Protein AF-A0A6M0LJ03-F1 (afdb_monomer_lite)

Radius of gyration: 11.78 Å; chains: 1; bounding box: 28×27×27 Å

Foldseek 3Di:
DDCPDPVSVLVVLVVLLVLCVVPPVSVVVSVDLNVDDDPDPLVSLVVLLVVLVVPLPPPSCVVVNVVSVVSNVVSVVVVD

Secondary structure (DSSP, 8-state):
----SHHHHHHHHHHHHHHTTT-HHHHHHHHHHHT---SSHHHHHHHHHHHHHHHTTSGGGTTTHHHHHHHHHHHHTT--

Structure (mmCIF, N/CA/C/O backbone):
data_AF-A0A6M0LJ03-F1
#
_entry.id   AF-A0A6M0LJ03-F1
#
loop_
_atom_site.group_PDB
_atom_site.id
_atom_site.type_symbol
_atom_site.label_atom_id
_atom_site.label_alt_id
_atom_site.label_comp_id
_atom_site.label_asym_id
_atom_site.label_entity_id
_atom_site.label_seq_id
_atom_site.pdbx_PDB_ins_code
_atom_site.Cartn_x
_atom_site.Cartn_y
_atom_site.Cartn_z
_atom_site.occupancy
_atom_site.B_iso_or_equiv
_atom_site.auth_seq_id
_atom_site.auth_comp_id
_atom_site.auth_asym_id
_atom_site.auth_atom_id
_atom_site.pdbx_PDB_model_num
ATOM 1 N N . MET A 1 1 ? 4.805 -7.130 7.864 1.00 57.16 1 MET A N 1
ATOM 2 C CA . MET A 1 1 ? 5.289 -5.936 8.610 1.00 57.16 1 MET A CA 1
ATOM 3 C C . MET A 1 1 ? 4.121 -5.515 9.481 1.00 57.16 1 MET A C 1
ATOM 5 O O . MET A 1 1 ? 3.016 -5.610 8.985 1.00 57.16 1 MET A O 1
ATOM 9 N N . GLN A 1 2 ? 4.289 -5.146 10.751 1.00 63.84 2 GLN A N 1
ATOM 10 C CA . GLN A 1 2 ? 3.115 -4.835 11.583 1.00 63.84 2 GLN A CA 1
ATOM 11 C C . GLN A 1 2 ? 2.710 -3.365 11.376 1.00 63.84 2 GLN A C 1
ATOM 13 O O . GLN A 1 2 ? 3.554 -2.483 11.530 1.00 63.84 2 GLN A O 1
ATOM 18 N N . PHE A 1 3 ? 1.465 -3.106 10.960 1.00 74.31 3 PHE A N 1
ATOM 19 C CA . PHE A 1 3 ? 0.946 -1.752 10.728 1.00 74.31 3 PHE A CA 1
ATOM 20 C C . PHE A 1 3 ? 0.094 -1.306 11.921 1.00 74.31 3 PHE A C 1
ATOM 22 O O . PHE A 1 3 ? -1.130 -1.403 11.894 1.00 74.31 3 PHE A O 1
ATOM 29 N N . ASP A 1 4 ? 0.739 -0.838 12.989 1.00 69.00 4 ASP A N 1
ATOM 30 C CA . ASP A 1 4 ? 0.049 -0.522 14.247 1.00 69.00 4 ASP A CA 1
ATOM 31 C C . ASP A 1 4 ? -0.405 0.945 14.327 1.00 69.00 4 ASP A C 1
ATOM 33 O O . ASP A 1 4 ? -1.239 1.315 15.157 1.00 69.00 4 ASP A O 1
ATOM 37 N N . ASN A 1 5 ? 0.162 1.825 13.497 1.00 72.25 5 ASN A N 1
ATOM 38 C CA . ASN A 1 5 ? -0.159 3.248 13.497 1.00 72.25 5 ASN A CA 1
ATOM 39 C C . ASN A 1 5 ? 0.095 3.917 12.131 1.00 72.25 5 ASN A C 1
ATOM 41 O O . ASN A 1 5 ? 0.746 3.373 11.240 1.00 72.25 5 ASN A O 1
ATOM 45 N N . ILE A 1 6 ? -0.374 5.163 11.984 1.00 76.38 6 ILE A N 1
ATOM 46 C CA . ILE A 1 6 ? -0.236 5.941 10.740 1.00 76.38 6 ILE A CA 1
ATOM 47 C C . ILE A 1 6 ? 1.223 6.140 10.302 1.00 76.38 6 ILE A C 1
ATOM 49 O O . ILE A 1 6 ? 1.494 6.300 9.116 1.00 76.38 6 ILE A O 1
ATOM 53 N N . LYS A 1 7 ? 2.182 6.120 11.235 1.00 80.25 7 LYS A N 1
ATOM 54 C CA . LYS A 1 7 ? 3.605 6.249 10.913 1.00 80.25 7 LYS A CA 1
ATOM 55 C C . LYS A 1 7 ? 4.120 4.990 10.216 1.00 80.25 7 LYS A C 1
ATOM 57 O O . LYS A 1 7 ? 4.941 5.118 9.309 1.00 80.25 7 LYS A O 1
ATOM 62 N N . ASP A 1 8 ? 3.628 3.812 10.590 1.00 82.75 8 ASP A N 1
ATOM 63 C CA . ASP A 1 8 ? 3.988 2.544 9.947 1.00 82.75 8 ASP A CA 1
ATOM 64 C C . ASP A 1 8 ? 3.437 2.486 8.518 1.00 82.75 8 ASP A C 1
ATOM 66 O O . ASP A 1 8 ? 4.176 2.164 7.588 1.00 82.75 8 ASP A O 1
ATOM 70 N N . ILE A 1 9 ? 2.188 2.929 8.329 1.00 84.12 9 ILE A N 1
ATOM 71 C CA . ILE A 1 9 ? 1.561 3.083 7.006 1.00 84.12 9 ILE A CA 1
ATOM 72 C C . ILE A 1 9 ? 2.392 4.034 6.138 1.00 84.12 9 ILE A C 1
ATOM 74 O O . ILE A 1 9 ? 2.818 3.670 5.046 1.00 84.12 9 ILE A O 1
ATOM 78 N N . THR A 1 10 ? 2.703 5.233 6.638 1.00 83.44 10 THR A N 1
ATOM 79 C CA . THR A 1 10 ? 3.512 6.214 5.896 1.00 83.44 10 THR A CA 1
ATOM 80 C C . THR A 1 10 ? 4.904 5.676 5.566 1.00 83.44 10 THR A C 1
ATOM 82 O O . THR A 1 10 ? 5.403 5.897 4.465 1.00 83.44 10 THR A O 1
ATOM 85 N N . SER A 1 11 ? 5.534 4.944 6.486 1.00 86.62 11 SER A N 1
ATOM 86 C CA . SER A 1 11 ? 6.863 4.361 6.268 1.00 86.62 11 SER A CA 1
ATOM 87 C C . SER A 1 11 ? 6.837 3.299 5.170 1.00 86.62 11 SER A C 1
ATOM 89 O O . SER A 1 11 ? 7.745 3.244 4.343 1.00 86.62 11 SER A O 1
ATOM 91 N N . PHE A 1 12 ? 5.780 2.493 5.117 1.00 87.44 12 PHE A N 1
ATOM 92 C CA . PHE A 1 12 ? 5.584 1.517 4.054 1.00 87.44 12 PHE A CA 1
ATOM 93 C C . PHE A 1 12 ? 5.297 2.169 2.698 1.00 87.44 12 PHE A C 1
ATOM 95 O O . PHE A 1 12 ? 5.874 1.764 1.694 1.00 87.44 12 PHE A O 1
ATOM 102 N N . LEU A 1 13 ? 4.496 3.237 2.655 1.00 86.69 13 LEU A N 1
ATOM 103 C CA . LEU A 1 13 ? 4.271 3.989 1.416 1.00 86.69 13 LEU A CA 1
ATOM 104 C C . LEU A 1 13 ? 5.560 4.622 0.882 1.00 86.69 13 LEU A C 1
ATOM 106 O O . LEU A 1 13 ? 5.793 4.612 -0.322 1.00 86.69 13 LEU A O 1
ATOM 110 N N . LEU A 1 14 ? 6.429 5.125 1.764 1.00 86.19 14 LEU A N 1
ATOM 111 C CA . LEU A 1 14 ? 7.754 5.620 1.377 1.00 86.19 14 LEU A CA 1
ATOM 112 C C . LEU A 1 14 ? 8.648 4.497 0.835 1.00 86.19 14 LEU A C 1
ATOM 114 O O . LEU A 1 14 ? 9.353 4.696 -0.150 1.00 86.19 14 LEU A O 1
ATOM 118 N N . PHE A 1 15 ? 8.588 3.308 1.432 1.00 88.19 15 PHE A N 1
ATOM 119 C CA . PHE A 1 15 ? 9.296 2.137 0.920 1.00 88.19 15 PHE A CA 1
ATOM 120 C C . PHE A 1 15 ? 8.805 1.726 -0.476 1.00 88.19 15 PHE A C 1
ATOM 122 O O . PHE A 1 15 ? 9.622 1.476 -1.365 1.00 88.19 15 PHE A O 1
ATOM 129 N N . LEU A 1 16 ? 7.486 1.702 -0.698 1.00 85.50 16 LEU A N 1
ATOM 130 C CA . LEU A 1 16 ? 6.910 1.426 -2.014 1.00 85.50 16 LEU A CA 1
ATOM 131 C C . LEU A 1 16 ? 7.278 2.513 -3.027 1.00 85.50 16 LEU A C 1
ATOM 133 O O . LEU A 1 16 ? 7.647 2.186 -4.153 1.00 85.50 16 LEU A O 1
ATOM 137 N N .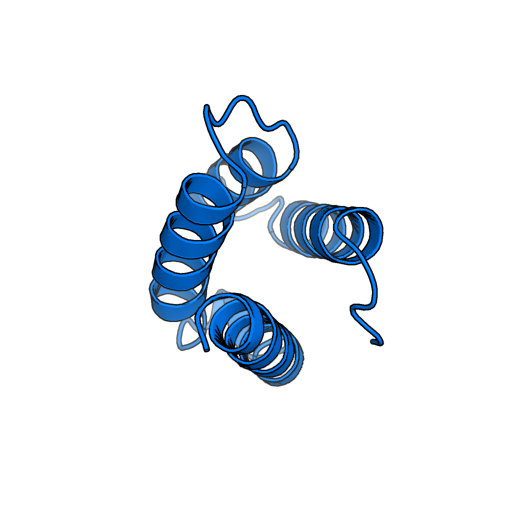 ARG A 1 17 ? 7.265 3.789 -2.627 1.00 85.38 17 ARG A N 1
ATOM 138 C CA . ARG A 1 17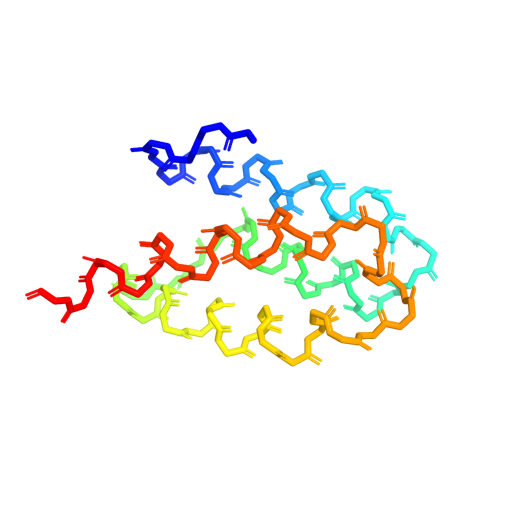 ? 7.745 4.902 -3.452 1.00 85.38 17 ARG A CA 1
ATOM 139 C C . ARG A 1 17 ? 9.179 4.658 -3.925 1.00 85.38 17 ARG A C 1
ATOM 141 O O . ARG A 1 17 ? 9.430 4.704 -5.123 1.00 85.38 17 ARG A O 1
ATOM 148 N N . ASP A 1 18 ? 10.098 4.382 -3.003 1.00 84.12 18 ASP A N 1
ATOM 149 C CA . ASP A 1 18 ? 11.527 4.237 -3.314 1.00 84.12 18 ASP A CA 1
ATOM 150 C C . ASP A 1 18 ? 11.798 3.023 -4.216 1.00 84.12 18 ASP A C 1
ATOM 152 O O . ASP A 1 18 ? 12.663 3.064 -5.087 1.00 84.12 18 ASP A O 1
ATOM 156 N N . LYS A 1 19 ? 11.014 1.949 -4.075 1.00 81.38 19 LYS A N 1
ATOM 157 C CA . LYS A 1 19 ? 11.062 0.795 -4.986 1.00 81.38 19 LYS A CA 1
ATOM 158 C C . LYS A 1 19 ? 10.544 1.096 -6.390 1.00 81.38 19 LYS A C 1
ATOM 160 O O . LYS A 1 19 ? 10.990 0.465 -7.347 1.00 81.38 19 LYS A O 1
ATOM 165 N N . ASN A 1 20 ? 9.596 2.019 -6.504 1.00 77.38 20 ASN A N 1
ATOM 166 C CA . ASN A 1 20 ? 8.937 2.376 -7.754 1.00 77.38 20 ASN A CA 1
ATOM 167 C C .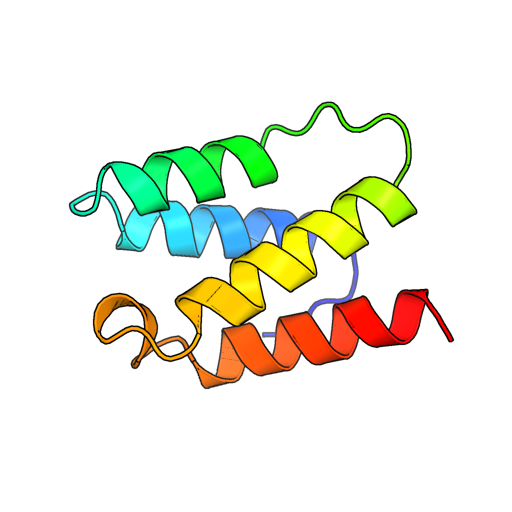 ASN A 1 20 ? 9.483 3.679 -8.349 1.00 77.38 20 ASN A C 1
ATOM 169 O O . ASN A 1 20 ? 8.807 4.299 -9.156 1.00 77.38 20 ASN A O 1
ATOM 173 N N . GLU A 1 21 ? 10.719 4.076 -8.023 1.00 72.00 21 GLU A N 1
ATOM 174 C CA . GLU A 1 21 ? 11.377 5.272 -8.584 1.00 72.00 21 GLU A CA 1
ATOM 175 C C . GLU A 1 21 ? 11.397 5.287 -10.1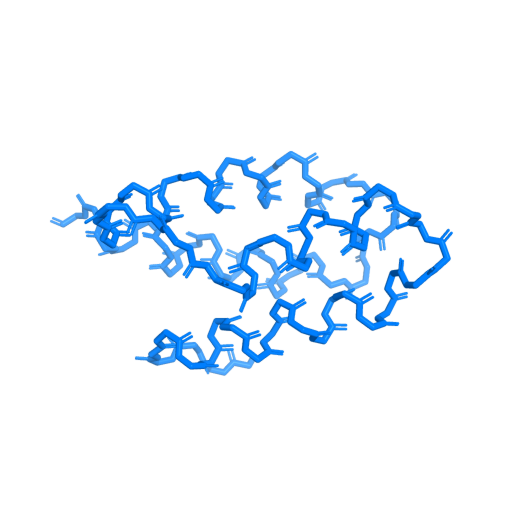27 1.00 72.00 21 GLU A C 1
ATOM 177 O O . GLU A 1 21 ? 11.407 6.347 -10.749 1.00 72.00 21 GLU A O 1
ATOM 182 N N . ILE A 1 22 ? 11.356 4.107 -10.754 1.00 70.06 22 ILE A N 1
ATOM 183 C CA . ILE A 1 22 ? 11.333 3.938 -12.214 1.00 70.06 22 ILE A CA 1
ATOM 184 C C . ILE A 1 22 ? 9.926 4.171 -12.801 1.00 70.06 22 ILE A C 1
ATOM 186 O O . ILE A 1 22 ? 9.809 4.591 -13.953 1.00 70.06 22 ILE A O 1
ATOM 190 N N . ASP A 1 23 ? 8.863 3.921 -12.031 1.00 77.81 23 ASP A N 1
ATOM 191 C CA . ASP A 1 23 ? 7.479 4.166 -12.441 1.00 77.81 23 ASP A CA 1
ATOM 192 C C . ASP A 1 23 ? 7.025 5.533 -11.914 1.00 77.81 23 ASP A C 1
ATOM 194 O O . ASP A 1 23 ? 6.590 5.689 -10.772 1.00 77.81 23 ASP A O 1
ATOM 198 N N . GLU A 1 24 ? 7.162 6.552 -12.764 1.00 76.31 24 GLU A N 1
ATOM 199 C CA . GLU A 1 24 ? 6.915 7.949 -12.398 1.00 76.31 24 GLU A CA 1
ATOM 200 C C . GLU A 1 24 ? 5.477 8.198 -11.900 1.00 76.31 24 GLU A C 1
ATOM 202 O O . GLU A 1 24 ? 5.259 9.099 -11.087 1.00 76.31 24 GLU A O 1
ATOM 207 N N . CYS A 1 25 ? 4.497 7.413 -12.365 1.00 79.81 25 CYS A N 1
ATOM 208 C CA . CYS A 1 25 ? 3.108 7.514 -11.918 1.00 79.81 25 CYS A CA 1
ATOM 209 C C . CYS A 1 25 ? 2.966 6.988 -10.490 1.00 79.81 25 CYS A C 1
ATOM 211 O O . CYS A 1 25 ? 2.573 7.743 -9.600 1.00 79.81 25 CYS A O 1
ATOM 213 N N . LEU A 1 26 ? 3.389 5.746 -10.246 1.00 81.88 26 LEU A N 1
ATOM 214 C CA . LEU A 1 26 ? 3.333 5.147 -8.911 1.00 81.88 26 LEU A CA 1
ATOM 215 C C . LEU A 1 26 ? 4.159 5.941 -7.897 1.00 81.88 26 LEU A C 1
ATOM 217 O O . LEU A 1 26 ? 3.705 6.189 -6.781 1.00 81.88 26 LEU A O 1
ATOM 221 N N . TYR A 1 27 ? 5.347 6.405 -8.286 1.00 78.94 27 TYR A N 1
ATOM 222 C CA . TYR A 1 27 ? 6.188 7.246 -7.441 1.00 78.94 27 TYR A CA 1
ATOM 223 C C . TYR A 1 27 ? 5.464 8.526 -6.995 1.00 78.94 27 TYR A C 1
ATOM 225 O O . TYR A 1 27 ? 5.534 8.904 -5.820 1.00 78.94 27 TYR A O 1
ATOM 233 N N . LYS A 1 28 ? 4.757 9.202 -7.912 1.00 82.56 28 LYS A N 1
ATOM 234 C CA . LYS A 1 28 ? 3.985 10.415 -7.600 1.00 82.56 28 LYS A CA 1
ATOM 235 C C . LYS A 1 28 ? 2.812 10.110 -6.679 1.00 82.56 28 LYS A C 1
ATOM 237 O O . LYS A 1 28 ? 2.641 10.840 -5.703 1.00 82.56 28 LYS A O 1
ATOM 242 N N . ASP A 1 29 ? 2.075 9.035 -6.934 1.00 84.38 29 ASP A N 1
ATOM 243 C CA . ASP A 1 29 ? 0.918 8.656 -6.121 1.00 84.38 29 ASP A CA 1
ATOM 244 C C . ASP A 1 29 ? 1.345 8.276 -4.695 1.00 84.38 29 ASP A C 1
ATOM 246 O O . ASP A 1 29 ? 0.838 8.842 -3.724 1.00 84.38 29 ASP A O 1
ATOM 250 N N . PHE A 1 30 ? 2.376 7.438 -4.531 1.00 84.62 30 PHE A N 1
ATOM 251 C CA . PHE A 1 30 ? 2.925 7.124 -3.206 1.00 84.62 30 PHE A CA 1
ATOM 252 C C . PHE A 1 30 ? 3.493 8.361 -2.497 1.00 84.62 30 PHE A C 1
ATOM 254 O O . PHE A 1 30 ? 3.303 8.536 -1.289 1.00 84.62 30 PHE A O 1
ATOM 261 N N . THR A 1 31 ? 4.161 9.260 -3.230 1.00 79.75 31 THR A N 1
ATOM 262 C CA . THR A 1 31 ? 4.636 10.536 -2.673 1.00 79.75 31 THR A CA 1
ATOM 263 C C . THR A 1 31 ? 3.467 11.365 -2.156 1.00 79.75 31 THR A C 1
ATOM 265 O O . THR A 1 31 ? 3.532 11.891 -1.044 1.00 79.75 31 THR A O 1
ATOM 268 N N . TRP A 1 32 ? 2.384 11.448 -2.919 1.00 83.69 32 TRP A N 1
ATOM 269 C CA . TRP A 1 32 ? 1.200 12.199 -2.539 1.00 83.69 32 TRP A CA 1
ATOM 270 C C . TRP A 1 32 ? 0.542 11.620 -1.279 1.00 83.69 32 TRP A C 1
ATOM 272 O O . TRP A 1 32 ? 0.339 12.355 -0.311 1.00 83.69 32 TRP A O 1
ATOM 282 N N . PHE A 1 33 ? 0.360 10.296 -1.205 1.00 84.00 33 PHE A N 1
ATOM 283 C CA . PHE A 1 33 ? -0.166 9.652 0.002 1.00 84.00 33 PHE A CA 1
ATOM 284 C C . PHE A 1 33 ? 0.748 9.816 1.231 1.00 84.00 33 PHE A C 1
ATOM 286 O O . PHE A 1 33 ? 0.256 9.961 2.351 1.00 84.00 33 PHE A O 1
ATOM 293 N N . SER A 1 34 ? 2.071 9.860 1.040 1.00 77.12 34 SER A N 1
ATOM 294 C CA . SER A 1 34 ? 3.051 9.996 2.132 1.00 77.12 34 SER A CA 1
ATOM 295 C C . SER A 1 34 ? 3.251 11.427 2.664 1.00 77.12 34 SER A C 1
ATOM 297 O O . SER A 1 34 ? 3.831 11.608 3.735 1.00 77.12 34 SER A O 1
ATOM 299 N N . THR A 1 35 ? 2.786 12.460 1.953 1.00 73.81 35 THR A N 1
ATOM 300 C CA . THR A 1 35 ? 3.061 13.885 2.264 1.00 73.81 35 THR A CA 1
ATOM 301 C C . THR A 1 35 ? 1.860 14.633 2.857 1.00 73.81 35 THR A C 1
ATOM 303 O O . THR A 1 35 ? 1.812 15.862 2.872 1.00 73.81 35 THR A O 1
ATOM 306 N N . ASN A 1 36 ? 0.875 13.886 3.339 1.00 66.62 36 ASN A N 1
ATOM 307 C CA . ASN A 1 36 ? -0.522 14.227 3.135 1.00 66.62 36 ASN A CA 1
ATOM 308 C C . ASN A 1 36 ? -1.098 15.516 3.755 1.00 66.62 36 ASN A C 1
ATOM 310 O O . ASN A 1 36 ? -0.693 15.964 4.828 1.00 66.62 36 ASN A O 1
ATOM 314 N N . LYS A 1 37 ? -2.138 16.042 3.078 1.00 59.50 37 LYS A N 1
ATOM 315 C CA . LYS A 1 37 ? -2.993 17.192 3.454 1.00 59.50 37 LYS A CA 1
ATOM 316 C C . LYS A 1 37 ? -4.501 16.865 3.381 1.00 59.50 37 LYS A C 1
ATOM 318 O O . LYS A 1 37 ? -5.289 17.709 2.956 1.00 59.50 37 LYS A O 1
ATOM 323 N N . TYR A 1 38 ? -4.922 15.657 3.746 1.00 66.25 38 TYR A N 1
ATOM 324 C CA . TYR A 1 38 ? -6.356 15.353 3.835 1.00 66.25 38 TYR A CA 1
ATOM 325 C C . TYR A 1 38 ? -7.046 16.105 4.971 1.00 66.25 38 TYR A C 1
ATOM 327 O O . TYR A 1 38 ? -6.424 16.449 5.979 1.00 66.25 38 TYR A O 1
ATOM 335 N N . THR A 1 39 ? -8.351 16.332 4.812 1.00 68.31 39 THR A N 1
ATOM 336 C CA . THR A 1 39 ? -9.161 17.052 5.802 1.00 68.31 39 THR A CA 1
ATOM 337 C C . THR A 1 39 ? -9.486 16.159 6.999 1.00 68.31 39 THR A C 1
ATOM 339 O O . THR A 1 39 ? -9.598 16.650 8.123 1.00 68.31 39 THR A O 1
ATOM 342 N N . THR A 1 40 ? -9.614 14.843 6.778 1.00 80.19 40 THR A N 1
ATOM 343 C CA . THR A 1 40 ? -9.894 13.847 7.825 1.00 80.19 40 THR A CA 1
ATOM 344 C C . THR A 1 40 ? -9.147 12.528 7.599 1.00 80.19 40 THR A C 1
ATOM 346 O O . THR A 1 40 ? -8.805 12.180 6.470 1.00 80.19 40 THR A O 1
ATOM 349 N N . SER A 1 41 ? -8.928 11.759 8.673 1.00 80.38 41 SER A N 1
ATOM 350 C CA . SER A 1 41 ? -8.286 10.435 8.599 1.00 80.38 41 SER A CA 1
ATOM 351 C C . SER A 1 41 ? -9.113 9.413 7.813 1.00 80.38 41 SER A C 1
ATOM 353 O O . SER A 1 41 ? -8.544 8.583 7.116 1.00 80.38 41 SER A O 1
ATOM 355 N N . SER A 1 42 ? -10.444 9.480 7.890 1.00 83.56 42 SER A N 1
ATOM 356 C CA . SER A 1 42 ? -11.339 8.574 7.157 1.00 83.56 42 SER A CA 1
ATOM 357 C C . SER A 1 42 ? -11.278 8.806 5.646 1.00 83.56 42 SER A C 1
ATOM 359 O O . SER A 1 42 ? -11.259 7.847 4.884 1.00 83.56 42 SER A O 1
ATOM 361 N N . GLU A 1 43 ? -11.198 10.069 5.218 1.00 83.88 43 GLU A N 1
ATOM 362 C CA . GLU A 1 43 ? -10.987 10.436 3.810 1.00 83.88 43 GLU A CA 1
ATOM 363 C C . GLU A 1 43 ? -9.634 9.914 3.310 1.00 83.88 43 GLU A C 1
ATOM 365 O O . GLU A 1 43 ? -9.571 9.259 2.274 1.00 83.88 43 GLU A O 1
ATOM 370 N N . TYR A 1 44 ? -8.570 10.107 4.099 1.00 86.44 44 TYR A N 1
ATOM 371 C CA . TYR A 1 44 ? -7.248 9.567 3.784 1.00 86.44 44 TYR A CA 1
ATOM 372 C C . TYR A 1 44 ? -7.259 8.043 3.612 1.00 86.44 44 TYR A C 1
ATOM 374 O O . TYR A 1 44 ? -6.759 7.536 2.611 1.00 86.44 44 TYR A O 1
ATOM 382 N N . PHE A 1 45 ? -7.823 7.308 4.574 1.00 87.25 45 PHE A N 1
ATOM 383 C CA . PHE A 1 45 ? -7.839 5.846 4.533 1.00 87.25 45 PHE A CA 1
ATOM 384 C C . PHE A 1 45 ? -8.698 5.300 3.393 1.00 87.25 45 PHE A C 1
ATOM 386 O O . PHE A 1 45 ? -8.300 4.322 2.766 1.00 87.25 45 PHE A O 1
ATOM 393 N N . GLY A 1 46 ? -9.832 5.940 3.093 1.00 88.00 46 GLY A N 1
ATOM 394 C CA . GLY A 1 46 ? -10.704 5.525 1.995 1.00 88.00 46 GLY A CA 1
ATOM 395 C C . GLY A 1 46 ? -10.011 5.654 0.641 1.00 88.00 46 GLY A C 1
ATOM 396 O O . GLY A 1 46 ? -9.953 4.693 -0.121 1.00 88.00 46 GLY A O 1
ATOM 397 N N . GLU A 1 47 ? -9.417 6.815 0.370 1.00 88.50 47 GLU A N 1
ATOM 398 C CA . GLU A 1 47 ? -8.687 7.065 -0.877 1.00 88.50 47 GLU A CA 1
ATOM 399 C C . GLU A 1 47 ? -7.4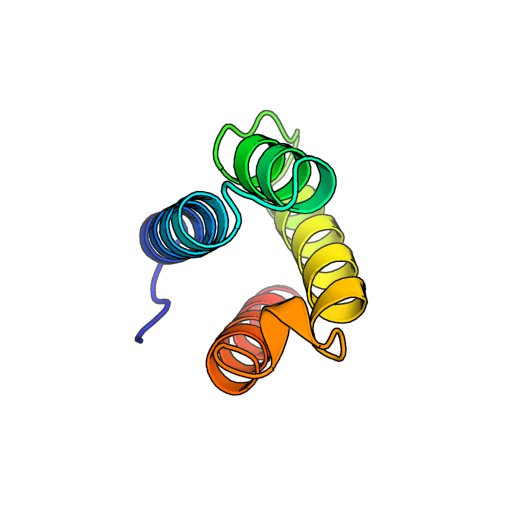36 6.185 -1.005 1.00 88.50 47 GLU A C 1
ATOM 401 O O . GLU A 1 47 ? -7.155 5.647 -2.077 1.00 88.50 47 GLU A O 1
ATOM 406 N N . LEU A 1 48 ? -6.702 5.986 0.097 1.00 90.31 48 LEU A N 1
ATOM 407 C CA . LEU A 1 48 ? -5.534 5.108 0.111 1.00 90.31 48 LEU A CA 1
ATOM 408 C C . LEU A 1 48 ? -5.922 3.665 -0.220 1.00 90.31 48 LEU A C 1
ATOM 410 O O . LEU A 1 48 ? -5.241 3.012 -1.003 1.00 90.31 48 LEU A O 1
ATOM 414 N N . MET A 1 49 ? -7.023 3.175 0.344 1.00 91.62 49 MET A N 1
ATOM 415 C CA . MET A 1 49 ? -7.518 1.830 0.071 1.00 91.62 49 MET A CA 1
ATOM 416 C C . MET A 1 49 ? -7.888 1.653 -1.406 1.00 91.62 49 MET A C 1
ATOM 418 O O . MET A 1 49 ? -7.423 0.701 -2.026 1.00 91.62 49 MET A O 1
ATOM 422 N N . VAL A 1 50 ? -8.631 2.601 -1.992 1.00 91.00 50 VAL A N 1
ATOM 423 C CA . VAL A 1 50 ? -8.996 2.577 -3.422 1.00 91.00 50 VAL A CA 1
ATOM 424 C C . VAL A 1 50 ? -7.752 2.542 -4.311 1.00 91.00 50 VAL A C 1
ATOM 426 O O . VAL A 1 50 ? -7.683 1.774 -5.272 1.00 91.00 50 VAL A O 1
ATOM 429 N N . PHE A 1 51 ? -6.742 3.347 -3.983 1.00 91.56 51 PHE A N 1
ATOM 430 C CA . PHE A 1 51 ? -5.478 3.333 -4.705 1.00 91.56 51 PHE A CA 1
ATOM 431 C C . PHE A 1 51 ? -4.765 1.981 -4.587 1.00 91.56 51 PHE A C 1
ATOM 433 O O . PHE A 1 51 ? -4.396 1.403 -5.609 1.00 91.56 51 PHE A O 1
ATOM 440 N N . LEU A 1 52 ? -4.611 1.445 -3.373 1.00 92.56 52 LEU A N 1
ATOM 441 C CA . LEU A 1 52 ? -3.947 0.160 -3.141 1.00 92.56 52 LEU A CA 1
ATOM 442 C C . LEU A 1 52 ? -4.651 -0.987 -3.882 1.00 92.56 52 LEU A C 1
ATOM 444 O O . LEU A 1 52 ? -3.983 -1.784 -4.538 1.00 92.56 52 LEU A O 1
ATOM 448 N N . GLU A 1 53 ? -5.984 -1.028 -3.864 1.00 92.19 53 GLU A N 1
ATOM 449 C CA . GLU A 1 53 ? -6.784 -1.995 -4.626 1.00 92.19 53 GLU A CA 1
ATOM 450 C C . GLU A 1 53 ? -6.569 -1.871 -6.141 1.00 92.19 53 GLU A C 1
ATOM 452 O O . GLU A 1 53 ? -6.559 -2.874 -6.852 1.00 92.19 53 GLU A O 1
ATOM 457 N N . SER A 1 54 ? -6.348 -0.658 -6.654 1.00 90.81 54 SER A N 1
ATOM 458 C CA . SER A 1 54 ? -6.111 -0.441 -8.086 1.00 90.81 54 SER A CA 1
ATOM 459 C C . SER A 1 54 ? -4.736 -0.927 -8.567 1.00 90.81 54 SER A C 1
ATOM 461 O O . SER A 1 54 ? -4.575 -1.230 -9.751 1.00 90.81 54 SER A O 1
ATOM 463 N N . ILE A 1 55 ? -3.751 -1.028 -7.666 1.00 89.94 55 ILE A N 1
ATOM 464 C CA . ILE A 1 55 ? -2.364 -1.375 -8.012 1.00 89.94 55 ILE A CA 1
ATOM 465 C C . ILE A 1 55 ? -1.949 -2.777 -7.557 1.00 89.94 55 ILE A C 1
ATOM 467 O O . ILE A 1 55 ? -0.953 -3.292 -8.064 1.00 89.94 55 ILE A O 1
ATOM 471 N N . VAL A 1 56 ? -2.676 -3.403 -6.625 1.00 91.81 56 VAL A N 1
ATOM 472 C CA . VAL A 1 56 ? -2.281 -4.669 -5.974 1.00 91.81 56 VAL A CA 1
ATOM 473 C C . VAL A 1 56 ? -2.090 -5.830 -6.954 1.00 91.81 56 VAL A C 1
ATOM 475 O O . VAL A 1 56 ? -1.205 -6.662 -6.761 1.00 91.81 56 VAL A O 1
ATOM 478 N N . ASP A 1 57 ? -2.866 -5.858 -8.039 1.00 87.31 57 ASP A N 1
ATOM 479 C CA . ASP A 1 57 ? -2.776 -6.889 -9.079 1.00 87.31 57 ASP A CA 1
ATOM 480 C C . ASP A 1 57 ? -1.928 -6.457 -10.294 1.00 87.31 57 ASP A C 1
ATOM 482 O O . ASP A 1 57 ? -1.869 -7.165 -11.302 1.00 87.31 57 ASP A O 1
ATOM 486 N N . SER A 1 58 ? -1.237 -5.314 -10.215 1.00 86.94 58 SER A N 1
ATOM 487 C CA . SER A 1 58 ? -0.276 -4.899 -11.243 1.00 86.94 58 SER A CA 1
ATOM 488 C C . SER A 1 58 ? 1.016 -5.725 -11.176 1.00 86.94 58 SER A C 1
ATOM 490 O O . SER A 1 58 ? 1.483 -6.107 -10.099 1.00 86.94 58 SER A O 1
ATOM 492 N N . ASP A 1 59 ? 1.655 -5.963 -12.328 1.00 84.88 59 ASP A N 1
ATOM 493 C CA . ASP A 1 59 ? 2.939 -6.683 -12.375 1.00 84.88 59 ASP A CA 1
ATOM 494 C C . ASP A 1 59 ? 4.037 -5.975 -11.557 1.00 84.88 59 ASP A C 1
ATOM 496 O O . ASP A 1 59 ? 4.890 -6.644 -10.967 1.00 84.88 59 ASP A O 1
ATOM 500 N N . SER A 1 60 ? 3.979 -4.641 -11.461 1.00 81.06 60 SER A N 1
ATOM 501 C CA . SER A 1 60 ? 4.900 -3.818 -10.666 1.00 81.06 60 SER A CA 1
ATOM 502 C C . SER A 1 60 ? 4.802 -4.099 -9.162 1.00 81.06 60 SER A C 1
ATOM 504 O O . SER A 1 60 ? 5.813 -4.036 -8.466 1.00 81.06 60 SER A O 1
ATOM 506 N N . MET A 1 61 ? 3.618 -4.473 -8.663 1.00 85.75 61 MET A N 1
ATOM 507 C CA . MET A 1 61 ? 3.365 -4.729 -7.236 1.00 85.75 61 MET A CA 1
ATOM 508 C C . MET A 1 61 ? 3.387 -6.203 -6.854 1.00 85.75 61 MET A C 1
ATOM 510 O O . MET A 1 61 ? 3.267 -6.540 -5.680 1.00 85.75 61 MET A O 1
ATOM 514 N N . LYS A 1 62 ? 3.595 -7.111 -7.809 1.00 86.88 62 LYS A N 1
ATOM 515 C CA . LYS A 1 62 ? 3.480 -8.559 -7.590 1.00 86.88 62 LYS A CA 1
ATOM 516 C C . LYS A 1 62 ? 4.334 -9.100 -6.435 1.00 86.88 62 LYS A C 1
ATOM 518 O O . LYS A 1 62 ? 3.973 -10.107 -5.834 1.00 86.88 62 LYS A O 1
ATOM 523 N N . LYS A 1 63 ? 5.473 -8.461 -6.146 1.00 86.81 63 LYS A N 1
ATOM 524 C CA . LYS A 1 63 ? 6.387 -8.842 -5.054 1.00 86.81 63 LYS A CA 1
ATOM 525 C C . LYS A 1 63 ? 5.980 -8.313 -3.681 1.00 86.81 63 LYS A C 1
ATOM 527 O O . LYS A 1 63 ? 6.455 -8.861 -2.699 1.00 86.81 63 LYS A O 1
ATOM 532 N N . ASP A 1 64 ? 5.167 -7.265 -3.643 1.00 87.94 64 ASP A N 1
ATOM 533 C CA . ASP A 1 64 ? 4.711 -6.577 -2.431 1.00 87.94 64 ASP A CA 1
ATOM 534 C C . ASP A 1 64 ? 3.190 -6.771 -2.235 1.00 87.94 64 ASP A C 1
ATOM 536 O O . ASP A 1 64 ? 2.549 -6.097 -1.432 1.00 87.94 64 ASP A O 1
ATOM 540 N N . ARG A 1 65 ? 2.590 -7.683 -3.016 1.00 89.88 65 ARG A N 1
ATOM 541 C CA . ARG A 1 65 ? 1.146 -7.918 -3.090 1.00 89.88 65 ARG A CA 1
ATOM 542 C C . ARG A 1 65 ? 0.560 -8.314 -1.741 1.00 89.88 65 ARG A C 1
ATOM 544 O O . ARG A 1 65 ? -0.492 -7.806 -1.367 1.00 89.88 65 ARG A O 1
ATOM 551 N N . ASP A 1 66 ? 1.215 -9.231 -1.037 1.00 91.81 66 ASP A N 1
ATOM 552 C CA . ASP A 1 66 ? 0.711 -9.745 0.236 1.00 91.81 66 ASP A CA 1
ATOM 553 C C . ASP A 1 66 ? 0.756 -8.655 1.315 1.00 91.81 66 ASP A C 1
ATOM 555 O O . ASP A 1 66 ? -0.208 -8.496 2.062 1.00 91.81 66 ASP A O 1
ATOM 559 N N . GLU A 1 67 ? 1.810 -7.836 1.339 1.00 90.06 67 GLU A N 1
ATOM 560 C CA . GLU A 1 67 ? 1.913 -6.678 2.228 1.00 90.06 67 GLU A CA 1
ATOM 561 C C . GLU A 1 67 ? 0.887 -5.583 1.891 1.00 90.06 67 GLU A C 1
ATOM 563 O O . GLU A 1 67 ? 0.326 -4.962 2.794 1.00 90.06 67 GLU A O 1
ATOM 568 N N . ILE A 1 68 ? 0.598 -5.356 0.606 1.00 91.88 68 ILE A N 1
ATOM 569 C CA . ILE A 1 68 ? -0.455 -4.423 0.176 1.00 91.88 68 ILE A CA 1
ATOM 570 C C . ILE A 1 68 ? -1.837 -4.925 0.616 1.00 91.88 68 ILE A C 1
ATOM 572 O O . ILE A 1 68 ? -2.639 -4.138 1.116 1.00 91.88 68 ILE A O 1
ATOM 576 N N . LEU A 1 69 ? -2.117 -6.225 0.484 1.00 93.00 69 LEU A N 1
ATOM 577 C CA . LEU A 1 69 ? -3.370 -6.823 0.956 1.00 93.00 69 LEU A CA 1
ATOM 578 C C . LEU A 1 69 ? -3.500 -6.778 2.482 1.00 93.00 69 LEU A C 1
ATOM 580 O O . LEU A 1 69 ? -4.587 -6.512 2.993 1.00 93.00 69 LEU A O 1
ATOM 584 N N . GLU A 1 70 ? -2.410 -7.017 3.214 1.00 91.81 70 GLU A N 1
ATOM 585 C CA . GLU A 1 70 ? -2.366 -6.843 4.669 1.00 91.81 70 GLU A CA 1
ATOM 586 C C . GL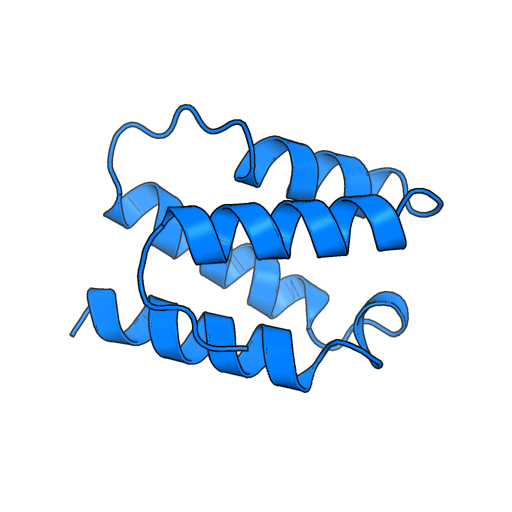U A 1 70 ? -2.746 -5.404 5.046 1.00 91.81 70 GLU A C 1
ATOM 588 O O . GLU A 1 70 ? -3.617 -5.200 5.893 1.00 91.81 70 GLU A O 1
ATOM 593 N N . LEU A 1 71 ? -2.176 -4.411 4.356 1.00 90.62 71 LEU A N 1
ATOM 594 C CA . LEU A 1 71 ? -2.505 -3.008 4.580 1.00 90.62 71 LEU A CA 1
ATOM 595 C C . LEU A 1 71 ? -3.971 -2.687 4.248 1.00 90.62 71 LEU A C 1
ATOM 597 O O . LEU A 1 71 ? -4.625 -2.018 5.042 1.00 90.62 71 LEU A O 1
ATOM 601 N N . ILE A 1 72 ? -4.513 -3.181 3.129 1.00 92.56 72 ILE A N 1
ATOM 602 C CA . ILE A 1 72 ? -5.931 -2.992 2.771 1.00 92.56 72 ILE A CA 1
ATOM 603 C C . ILE A 1 72 ? -6.847 -3.523 3.881 1.00 92.56 72 ILE A C 1
ATOM 605 O O . ILE A 1 72 ? -7.742 -2.807 4.324 1.00 92.56 72 ILE A O 1
ATOM 609 N N . ASN A 1 73 ? -6.593 -4.733 4.388 1.00 91.50 73 ASN A N 1
ATOM 610 C CA . ASN A 1 73 ? -7.396 -5.319 5.467 1.00 91.50 73 ASN A CA 1
ATOM 611 C C . ASN A 1 73 ? -7.330 -4.486 6.757 1.00 91.50 73 ASN A C 1
ATOM 613 O O . ASN A 1 73 ? -8.337 -4.306 7.439 1.00 91.50 73 ASN A O 1
ATOM 617 N N . ILE A 1 74 ? -6.154 -3.948 7.089 1.00 89.62 74 ILE A N 1
ATOM 618 C CA . ILE A 1 74 ? -5.981 -3.077 8.259 1.00 89.62 74 ILE A CA 1
ATOM 619 C C . ILE A 1 74 ? -6.740 -1.760 8.074 1.00 89.62 74 ILE A C 1
ATOM 621 O O . ILE A 1 74 ? -7.391 -1.299 9.008 1.00 89.62 74 ILE A O 1
ATOM 625 N N . LEU A 1 75 ? -6.708 -1.178 6.870 1.00 89.56 75 LEU A N 1
ATOM 626 C CA . LEU A 1 75 ? -7.467 0.030 6.544 1.00 89.56 75 LEU A CA 1
ATOM 627 C C . LEU A 1 75 ? -8.981 -0.200 6.641 1.00 89.56 75 LEU A C 1
ATOM 629 O O . LEU A 1 75 ? -9.676 0.647 7.199 1.00 89.56 75 LEU A O 1
ATOM 633 N N . GLN A 1 76 ? -9.481 -1.346 6.168 1.00 89.12 76 GLN A N 1
ATOM 634 C CA . GLN A 1 76 ? -10.895 -1.724 6.281 1.00 89.12 76 GLN A CA 1
ATOM 635 C C . GLN A 1 76 ? -11.362 -1.796 7.739 1.00 89.12 76 GLN A C 1
ATOM 637 O O . GLN A 1 76 ? -12.436 -1.286 8.053 1.00 89.12 76 GLN A O 1
ATOM 642 N N . GLY A 1 77 ? -10.527 -2.317 8.643 1.00 86.56 77 GLY A N 1
ATOM 643 C CA . GLY A 1 77 ? -10.838 -2.396 10.073 1.00 86.56 77 GLY A CA 1
ATOM 644 C C . GLY A 1 77 ? -11.039 -1.044 10.776 1.00 86.56 77 GLY A C 1
ATOM 645 O O . GLY A 1 77 ? -11.568 -1.017 11.880 1.00 86.56 77 GLY A O 1
ATOM 646 N N . TYR A 1 78 ? -10.656 0.088 10.167 1.00 83.88 78 TYR A N 1
ATOM 647 C CA . TYR A 1 78 ? -10.959 1.425 10.706 1.00 83.88 78 TYR A CA 1
ATOM 648 C C . TYR A 1 78 ? -12.376 1.923 10.375 1.00 83.88 78 TYR A C 1
ATOM 650 O O . TYR A 1 78 ? -12.781 2.969 10.890 1.00 83.88 78 TYR A O 1
ATOM 658 N N . PHE A 1 79 ? -13.107 1.225 9.502 1.00 80.56 79 PHE A N 1
ATOM 659 C CA . PHE A 1 79 ? -14.466 1.580 9.082 1.00 80.56 79 PHE A CA 1
ATOM 660 C C . PHE A 1 79 ? -15.555 0.680 9.691 1.00 80.56 79 PHE A C 1
ATOM 662 O O . PHE A 1 79 ? -16.739 0.962 9.490 1.00 80.56 79 PHE A O 1
ATOM 669 N N . GLU A 1 80 ? -15.164 -0.367 10.421 1.00 72.56 80 GLU A N 1
ATOM 670 C CA . GLU A 1 80 ? -16.043 -1.268 11.186 1.00 72.56 80 GLU A CA 1
ATOM 671 C C . GLU A 1 80 ? -16.185 -0.824 12.652 1.00 72.56 80 GLU A C 1
ATOM 673 O O . GLU A 1 80 ? -17.310 -0.953 13.193 1.00 72.56 80 GLU A O 1
#

Organism: Pseudobutyrivibrio xylanivorans (NCBI:txid185007)

Sequence (80 aa):
MQFDNIKDITSFLLFLRDKNEIDECLYKDFTWFSTNKYTTSSEYFGELMVFLESIVDSDSMKKDRDEILELINILQGYFE

pLDDT: mean 83.03, std 8.05, range [57.16, 93.0]